Protein AF-A0A380DR29-F1 (afdb_monomer_lite)

Foldseek 3Di:
DDVCVVPPDPVDDDDDDDDDDDDDDDPPDDDDDPPDDPVVVVVVVVVVVVQVVCCVVPNPCVVVVVCCPDPPNCPVVCVQDDVNHHD

Structure (mmCIF, N/CA/C/O backbone):
data_AF-A0A380DR29-F1
#
_entry.id   AF-A0A380DR29-F1
#
loop_
_atom_site.group_PDB
_atom_site.id
_atom_site.type_symbol
_atom_site.label_atom_id
_atom_site.label_alt_id
_atom_site.label_comp_id
_atom_site.label_asym_id
_atom_site.label_entity_id
_atom_site.label_seq_id
_atom_site.pdbx_PDB_ins_code
_atom_site.Cartn_x
_atom_site.Cartn_y
_atom_site.Cartn_z
_atom_site.occupancy
_atom_site.B_iso_or_equiv
_atom_site.auth_seq_id
_atom_site.auth_comp_id
_atom_site.auth_asym_id
_atom_site.auth_atom_id
_atom_site.pdbx_PDB_model_num
ATOM 1 N N . MET A 1 1 ? -29.555 -18.744 5.298 1.00 48.53 1 MET A N 1
ATOM 2 C CA . MET A 1 1 ? -29.187 -18.578 6.723 1.00 48.53 1 MET A CA 1
ATOM 3 C C . MET A 1 1 ? -28.134 -17.474 6.794 1.00 48.53 1 MET A C 1
ATOM 5 O O . MET A 1 1 ? -27.040 -17.688 6.290 1.00 48.53 1 MET A O 1
ATOM 9 N N . HIS A 1 2 ? -28.481 -16.276 7.277 1.00 72.81 2 HIS A N 1
ATOM 10 C CA . HIS A 1 2 ? -27.605 -15.098 7.213 1.00 72.81 2 HIS A CA 1
ATOM 11 C C . HIS A 1 2 ? -26.458 -15.199 8.235 1.00 72.81 2 HIS A C 1
ATOM 13 O O . HIS A 1 2 ? -26.692 -15.397 9.423 1.00 72.81 2 HIS A O 1
ATOM 19 N N . PHE A 1 3 ? -25.207 -15.064 7.779 1.00 78.62 3 PHE A N 1
ATOM 20 C CA . PHE A 1 3 ? -24.014 -15.096 8.643 1.00 78.62 3 PHE A CA 1
ATOM 21 C C . PHE A 1 3 ? -24.025 -14.009 9.725 1.00 78.62 3 PHE A C 1
ATOM 23 O O . PHE A 1 3 ? -23.519 -14.240 10.822 1.00 78.62 3 PHE A O 1
ATOM 30 N N . ALA A 1 4 ? -24.650 -12.865 9.439 1.00 74.88 4 ALA A N 1
ATOM 31 C CA . ALA A 1 4 ? -24.814 -11.772 10.391 1.00 74.88 4 ALA A CA 1
ATOM 32 C C . ALA A 1 4 ? -25.538 -12.228 11.671 1.00 74.88 4 ALA A C 1
ATOM 34 O O . ALA A 1 4 ? -25.075 -11.936 12.767 1.00 74.88 4 ALA A O 1
ATOM 35 N N . ASP A 1 5 ? -26.592 -13.041 11.550 1.00 78.56 5 ASP A N 1
ATOM 36 C CA . ASP A 1 5 ? -27.363 -13.516 12.708 1.00 78.56 5 ASP A CA 1
ATOM 37 C C . ASP A 1 5 ? -26.584 -14.499 13.593 1.00 78.56 5 ASP A C 1
ATOM 39 O O . ASP A 1 5 ? -26.906 -14.661 14.771 1.00 78.56 5 ASP A O 1
ATOM 43 N N . LYS A 1 6 ? -25.569 -15.172 13.029 1.00 83.38 6 LYS A N 1
ATOM 44 C CA . LYS A 1 6 ? -24.710 -16.123 13.751 1.00 83.38 6 LYS A CA 1
ATOM 45 C C . LYS A 1 6 ? -23.499 -15.467 14.405 1.00 83.38 6 LYS A C 1
ATOM 47 O O . LYS A 1 6 ? -23.063 -15.939 15.449 1.00 83.38 6 LYS A O 1
ATOM 52 N N . LEU A 1 7 ? -22.913 -14.460 13.758 1.00 84.50 7 LEU A N 1
ATOM 53 C CA . LEU A 1 7 ? -21.592 -13.934 14.120 1.00 84.50 7 LEU A CA 1
ATOM 54 C C . LEU A 1 7 ? -21.647 -12.557 14.791 1.00 84.50 7 LEU A C 1
ATOM 56 O O . LEU A 1 7 ? -20.704 -12.190 15.490 1.00 84.50 7 LEU A O 1
ATOM 60 N N . CYS A 1 8 ? -22.720 -11.787 14.602 1.00 83.69 8 CYS A N 1
ATOM 61 C CA . CYS A 1 8 ? -22.826 -10.441 15.159 1.00 83.69 8 CYS A CA 1
ATOM 62 C C . CYS A 1 8 ? -23.511 -10.439 16.536 1.00 83.69 8 CYS A C 1
ATOM 64 O O . CYS A 1 8 ? -24.506 -11.125 16.772 1.00 83.69 8 CYS A O 1
ATOM 66 N N . ASN A 1 9 ? -22.995 -9.616 17.453 1.00 86.81 9 ASN A N 1
ATOM 67 C CA . ASN A 1 9 ? -23.595 -9.378 18.762 1.00 86.81 9 ASN A CA 1
ATOM 68 C C . ASN A 1 9 ? -24.837 -8.486 18.617 1.00 86.81 9 ASN A C 1
ATOM 70 O O . ASN A 1 9 ? -24.731 -7.322 18.250 1.00 86.81 9 ASN A O 1
ATOM 74 N N . LYS A 1 10 ? -26.009 -8.992 19.004 1.00 82.12 10 LYS A N 1
ATOM 75 C CA . LYS A 1 10 ? -27.305 -8.306 18.851 1.00 82.12 10 LYS A CA 1
ATOM 76 C C . LYS A 1 10 ? -27.453 -6.998 19.641 1.00 82.12 10 LYS A C 1
ATOM 78 O O . LYS A 1 10 ? -28.385 -6.248 19.382 1.00 82.12 10 LYS A O 1
ATOM 83 N N . GLN A 1 11 ? -26.576 -6.737 20.607 1.00 86.88 11 GLN A N 1
ATOM 84 C CA . GLN A 1 11 ? -26.613 -5.535 21.450 1.00 86.88 11 GLN A CA 1
ATOM 85 C C . GLN A 1 11 ? -25.696 -4.415 20.934 1.00 86.88 11 GLN A C 1
ATOM 87 O O . GLN A 1 11 ? -25.718 -3.309 21.467 1.00 86.88 11 GLN A O 1
ATOM 92 N N . ALA A 1 12 ? -24.884 -4.687 19.909 1.00 85.19 12 ALA A N 1
ATOM 93 C CA . ALA A 1 12 ? -23.999 -3.701 19.305 1.00 85.19 12 ALA A CA 1
ATOM 94 C C . ALA A 1 12 ? -24.676 -2.999 18.117 1.00 85.19 12 ALA A C 1
ATOM 96 O O . ALA A 1 12 ? -25.438 -3.603 17.362 1.00 85.19 12 ALA A O 1
ATOM 97 N N . LEU A 1 13 ? -24.378 -1.711 17.935 1.00 85.69 13 LEU A N 1
ATOM 98 C CA . LEU A 1 13 ? -24.888 -0.929 16.813 1.00 85.69 13 LEU A CA 1
ATOM 99 C C . LEU A 1 13 ? -23.983 -1.125 15.589 1.00 85.69 13 LEU A C 1
ATOM 101 O O . LEU A 1 13 ? -22.816 -0.730 15.608 1.00 85.69 13 LEU A O 1
ATOM 105 N N . TYR A 1 14 ? -24.522 -1.699 14.515 1.00 82.88 14 TYR A N 1
ATOM 106 C CA . TYR A 1 14 ? -23.797 -1.894 13.259 1.00 82.88 14 TYR A CA 1
ATOM 107 C C . TYR A 1 14 ? -24.258 -0.899 12.196 1.00 82.88 14 TYR A C 1
ATOM 109 O O . TYR A 1 14 ? -25.443 -0.587 12.088 1.00 82.88 14 TYR A O 1
ATOM 117 N N . ARG A 1 15 ? -23.317 -0.417 11.379 1.00 83.38 15 ARG A N 1
ATOM 118 C CA . ARG A 1 15 ? -23.616 0.328 10.151 1.00 83.38 15 ARG A CA 1
ATOM 119 C C . ARG A 1 15 ? -23.357 -0.564 8.950 1.00 83.38 15 ARG A C 1
ATOM 121 O O . ARG A 1 15 ? -22.307 -1.197 8.868 1.00 83.38 15 ARG A O 1
ATOM 128 N N . THR A 1 16 ? -24.289 -0.567 8.007 1.00 82.56 16 THR A N 1
ATOM 129 C CA . THR A 1 16 ? -24.094 -1.233 6.721 1.00 82.56 16 THR A CA 1
ATOM 130 C C . THR A 1 16 ? -23.251 -0.339 5.823 1.00 82.56 16 THR A C 1
ATOM 132 O O . THR A 1 16 ? -23.616 0.805 5.560 1.00 82.56 16 THR A O 1
ATOM 135 N N . LEU A 1 17 ? -22.124 -0.864 5.349 1.00 85.12 17 LEU A N 1
ATOM 136 C CA . LEU A 1 17 ? -21.298 -0.241 4.320 1.00 85.12 17 LEU A CA 1
ATOM 137 C C . LEU A 1 17 ? -21.370 -1.117 3.070 1.00 85.12 17 LEU A C 1
ATOM 139 O O . LEU A 1 17 ? -21.172 -2.326 3.158 1.00 85.12 17 LEU A O 1
ATOM 143 N N . SER A 1 18 ? -21.655 -0.509 1.920 1.00 84.06 18 SER A N 1
ATOM 144 C CA . SER A 1 18 ? -21.539 -1.179 0.625 1.00 84.06 18 SER A CA 1
ATOM 145 C C . SER A 1 18 ? -20.195 -0.809 0.013 1.00 84.06 18 SER A C 1
ATOM 147 O O . SER A 1 18 ? -19.905 0.372 -0.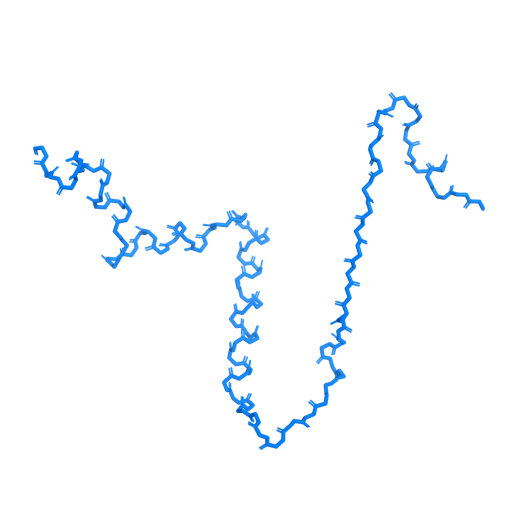170 1.00 84.06 18 SER A O 1
ATOM 149 N N . ILE A 1 19 ? -19.365 -1.810 -0.265 1.00 86.38 19 ILE A N 1
ATOM 150 C CA . ILE A 1 19 ? -18.075 -1.636 -0.930 1.00 86.38 19 ILE A CA 1
ATOM 151 C C . ILE A 1 19 ? -18.129 -2.481 -2.197 1.00 86.38 19 ILE A C 1
ATOM 153 O O . ILE A 1 19 ? -18.276 -3.699 -2.124 1.00 86.38 19 ILE A O 1
ATOM 157 N N . SER A 1 20 ? -18.018 -1.828 -3.351 1.00 87.31 20 SER A N 1
ATOM 158 C CA . SER A 1 20 ? -17.855 -2.495 -4.640 1.00 87.31 20 SER A CA 1
ATOM 159 C C . SER A 1 20 ? -16.416 -2.315 -5.085 1.00 87.31 20 SER A C 1
ATOM 161 O O . SER A 1 20 ? -15.934 -1.189 -5.189 1.00 87.31 20 SER A O 1
ATOM 163 N N . LEU A 1 21 ? -15.738 -3.424 -5.340 1.00 84.56 21 LEU A N 1
ATOM 164 C CA . LEU A 1 21 ? -14.381 -3.445 -5.863 1.00 84.56 21 LEU A CA 1
ATOM 165 C C . LEU A 1 21 ? -14.437 -4.170 -7.211 1.00 84.56 21 LEU A C 1
ATOM 167 O O . LEU A 1 21 ? -14.958 -5.281 -7.294 1.00 84.56 21 LEU A O 1
ATOM 171 N N . SER A 1 22 ? -13.962 -3.519 -8.269 1.00 83.50 22 SER A N 1
ATOM 172 C CA . SER A 1 22 ? -13.957 -4.047 -9.637 1.00 83.50 22 SER A CA 1
ATOM 173 C C . SER A 1 22 ? -12.532 -4.247 -10.138 1.00 83.50 22 SER A C 1
ATOM 175 O O . SER A 1 22 ? -11.607 -3.630 -9.619 1.00 83.50 22 SER A O 1
ATOM 177 N N . GLN A 1 23 ? -12.379 -5.053 -11.195 1.00 75.62 23 GLN A N 1
ATOM 178 C CA . GLN A 1 23 ? -11.112 -5.231 -11.919 1.00 75.62 23 GLN A CA 1
ATOM 179 C C . GLN A 1 23 ? -9.989 -5.862 -11.082 1.00 75.62 23 GLN A C 1
ATOM 181 O O . GLN A 1 23 ? -8.816 -5.550 -11.271 1.00 75.62 23 GLN A O 1
ATOM 186 N N . PHE A 1 24 ? -10.331 -6.777 -10.173 1.00 77.69 24 PHE A N 1
ATOM 187 C CA . PHE A 1 24 ? -9.318 -7.669 -9.622 1.00 77.69 24 PHE A CA 1
ATOM 188 C C . PHE A 1 24 ? -8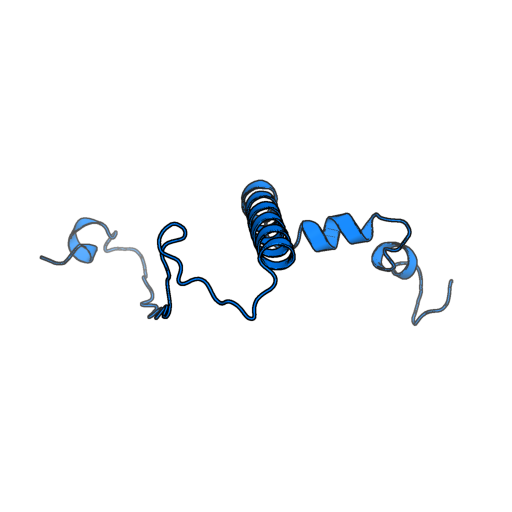.795 -8.583 -10.718 1.00 77.69 24 PHE A C 1
ATOM 190 O O . PHE A 1 24 ? -9.573 -9.189 -11.455 1.00 77.69 24 PHE A O 1
ATOM 197 N N . ILE A 1 25 ? -7.479 -8.681 -10.796 1.00 71.19 25 ILE A N 1
ATOM 198 C CA . ILE A 1 25 ? -6.779 -9.590 -11.689 1.00 71.19 25 ILE A CA 1
ATOM 199 C C . ILE A 1 25 ? -5.883 -10.433 -10.789 1.00 71.19 25 ILE A C 1
ATOM 201 O O . ILE A 1 25 ? -5.224 -9.891 -9.897 1.00 71.19 25 ILE A O 1
ATOM 205 N N . ASN A 1 26 ? -5.909 -11.753 -10.977 1.00 75.38 26 ASN A N 1
ATOM 206 C CA . ASN A 1 26 ? -4.980 -12.640 -10.288 1.00 75.38 26 ASN A CA 1
ATOM 207 C C . ASN A 1 26 ? -3.556 -12.270 -10.694 1.00 75.38 26 ASN A C 1
ATOM 209 O O . ASN A 1 26 ? -3.280 -12.072 -11.874 1.00 75.38 26 ASN A O 1
ATOM 213 N N . GLU A 1 27 ? -2.648 -12.206 -9.726 1.00 70.31 27 GLU A N 1
ATOM 214 C CA . GLU A 1 27 ? -1.269 -11.809 -10.008 1.00 70.31 27 GLU A CA 1
ATOM 215 C C . GLU A 1 27 ? -0.570 -12.783 -10.979 1.00 70.31 27 GLU A C 1
ATOM 217 O O . GLU A 1 27 ? 0.237 -12.364 -11.808 1.00 70.31 27 GLU A O 1
ATOM 222 N N . ASP A 1 28 ? -0.955 -14.063 -10.933 1.00 71.00 28 ASP A N 1
ATOM 223 C CA . ASP A 1 28 ? -0.402 -15.133 -11.769 1.00 71.00 28 ASP A CA 1
ATOM 224 C C . ASP A 1 28 ? -1.029 -15.212 -13.177 1.00 71.00 28 ASP A C 1
ATOM 226 O O . ASP A 1 28 ? -0.437 -15.789 -14.090 1.00 71.00 28 ASP A O 1
ATOM 230 N N . GLU A 1 29 ? -2.213 -14.626 -13.390 1.00 69.00 29 GLU A N 1
ATOM 231 C CA . GLU A 1 29 ? -2.945 -14.686 -14.662 1.00 69.00 29 GLU A CA 1
ATOM 232 C C . GLU A 1 29 ? -2.935 -13.314 -15.328 1.00 69.00 29 GLU A C 1
ATOM 234 O O . GLU A 1 29 ? -3.884 -12.532 -15.236 1.00 69.00 29 GLU A O 1
ATOM 239 N N . ARG A 1 30 ? -1.832 -13.013 -16.018 1.00 73.88 30 ARG A N 1
ATOM 240 C CA . ARG A 1 30 ? -1.672 -11.734 -16.704 1.00 73.88 30 ARG A CA 1
ATOM 241 C C . ARG A 1 30 ? -1.586 -11.886 -18.215 1.00 73.88 30 ARG A C 1
ATOM 243 O O . ARG A 1 30 ? -0.797 -12.666 -18.742 1.00 73.88 30 ARG A O 1
ATOM 250 N N . GLN A 1 31 ? -2.343 -11.046 -18.914 1.00 75.75 31 GLN A N 1
ATOM 251 C CA . GLN A 1 31 ? -2.176 -10.833 -20.345 1.00 75.75 31 GLN A CA 1
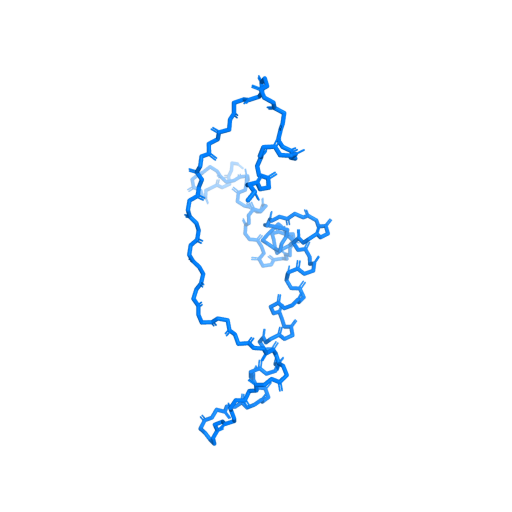ATOM 252 C C . GLN A 1 31 ? -0.913 -10.001 -20.606 1.00 75.75 31 GLN A C 1
ATOM 254 O O . GLN A 1 31 ? -0.780 -8.885 -20.106 1.00 75.75 31 GLN A O 1
ATOM 259 N N . LEU A 1 32 ? 0.012 -10.542 -21.398 1.00 79.19 32 LEU A N 1
ATOM 260 C CA . LEU A 1 32 ? 1.207 -9.819 -21.827 1.00 79.19 32 LEU A CA 1
ATOM 261 C C . LEU A 1 32 ? 0.872 -8.867 -22.977 1.00 79.19 32 LEU A C 1
ATOM 263 O O . LEU A 1 32 ? 0.123 -9.216 -23.892 1.00 79.19 32 LEU A O 1
ATOM 267 N N . SER A 1 33 ? 1.472 -7.681 -22.942 1.00 79.62 33 SER A N 1
ATOM 268 C CA . SER A 1 33 ? 1.415 -6.702 -24.022 1.00 79.62 33 SER A CA 1
ATOM 269 C C . SER A 1 33 ? 2.803 -6.533 -24.626 1.00 79.62 33 SER A C 1
ATOM 271 O O . SER A 1 33 ? 3.784 -6.376 -23.905 1.00 79.62 33 SER A O 1
ATOM 273 N N . LEU A 1 34 ? 2.891 -6.530 -25.958 1.00 83.25 34 LEU A N 1
ATOM 274 C CA . LEU A 1 34 ? 4.143 -6.248 -26.675 1.00 83.25 34 LEU A CA 1
ATOM 275 C C . LEU A 1 34 ? 4.542 -4.765 -26.615 1.00 83.25 34 LEU A C 1
ATOM 277 O O . LEU A 1 34 ? 5.646 -4.411 -27.014 1.00 83.25 34 LEU A O 1
ATOM 281 N N . PHE A 1 35 ? 3.637 -3.903 -26.152 1.00 87.12 35 PHE A N 1
ATOM 282 C CA . PHE A 1 35 ? 3.823 -2.453 -26.108 1.00 87.12 35 PHE A CA 1
ATOM 283 C C . PHE A 1 35 ? 4.180 -1.939 -24.711 1.00 87.12 35 PHE A C 1
ATOM 285 O O . PHE A 1 35 ? 4.344 -0.736 -24.526 1.00 87.12 35 PHE A O 1
ATOM 292 N N . GLU A 1 36 ? 4.275 -2.830 -23.726 1.00 83.81 36 GLU A N 1
ATOM 293 C CA . GLU A 1 36 ? 4.587 -2.480 -22.345 1.00 83.81 36 GLU A CA 1
ATOM 294 C C . GLU A 1 36 ? 6.030 -2.847 -22.000 1.00 83.81 36 GLU A C 1
ATOM 296 O O . GLU A 1 36 ? 6.539 -3.899 -22.391 1.00 83.81 36 GLU A O 1
ATOM 301 N N . ASP A 1 37 ? 6.688 -1.984 -21.226 1.00 88.81 37 ASP A N 1
ATOM 302 C CA . ASP A 1 37 ? 7.993 -2.295 -20.654 1.00 88.81 37 ASP A CA 1
ATOM 303 C C . ASP A 1 37 ? 7.816 -3.199 -19.425 1.00 88.81 37 ASP A C 1
ATOM 305 O O . ASP A 1 37 ? 7.510 -2.759 -18.312 1.00 88.81 37 ASP A O 1
ATOM 309 N N . GLU A 1 38 ? 8.030 -4.493 -19.641 1.00 85.81 38 GLU A N 1
ATOM 310 C CA . GLU A 1 38 ? 7.944 -5.521 -18.608 1.00 85.81 38 GLU A CA 1
ATOM 311 C C . GLU A 1 38 ? 8.942 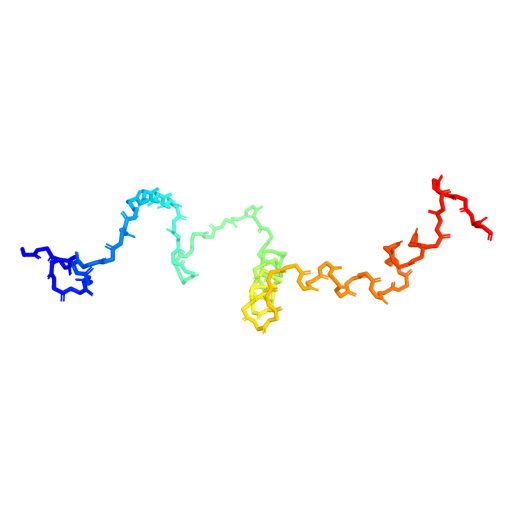-5.321 -17.455 1.00 85.81 38 GLU A C 1
ATOM 313 O O . GLU A 1 38 ? 8.663 -5.737 -16.327 1.00 85.81 38 GLU A O 1
ATOM 318 N N . TYR A 1 39 ? 10.094 -4.683 -17.688 1.00 88.88 39 TYR A N 1
ATOM 319 C CA . TYR A 1 39 ? 11.063 -4.406 -16.625 1.00 88.88 39 TYR A CA 1
ATOM 320 C C . TYR A 1 39 ? 10.601 -3.260 -15.737 1.00 88.88 39 TYR A C 1
ATOM 322 O O . TYR A 1 39 ? 10.666 -3.378 -14.509 1.00 88.88 39 TYR A O 1
ATOM 330 N N . GLN A 1 40 ? 10.132 -2.169 -16.342 1.00 90.62 40 GLN A N 1
ATOM 331 C CA . GLN A 1 40 ? 9.609 -1.029 -15.597 1.00 90.62 40 GLN A CA 1
ATOM 332 C C . GLN A 1 40 ? 8.387 -1.443 -14.774 1.00 90.62 40 GLN A C 1
ATOM 334 O O . GLN A 1 40 ? 8.338 -1.198 -13.570 1.00 90.62 40 GLN A O 1
ATOM 339 N N . ARG A 1 41 ? 7.469 -2.197 -15.380 1.00 86.38 41 ARG A N 1
ATOM 340 C CA . ARG A 1 41 ? 6.294 -2.726 -14.688 1.00 86.38 41 ARG A CA 1
ATOM 341 C C . ARG A 1 41 ? 6.653 -3.574 -13.468 1.00 86.38 41 ARG A C 1
ATOM 343 O O . ARG A 1 41 ? 6.129 -3.337 -12.383 1.00 86.38 41 ARG A O 1
ATOM 350 N N . LYS A 1 42 ? 7.571 -4.538 -13.616 1.00 89.06 42 LYS A N 1
ATOM 351 C CA . LYS A 1 42 ? 8.020 -5.382 -12.491 1.00 89.06 42 LYS A CA 1
ATOM 352 C C . LYS A 1 42 ? 8.626 -4.557 -11.357 1.00 89.06 42 LYS A C 1
ATOM 354 O O . LYS A 1 42 ? 8.467 -4.906 -10.187 1.00 89.06 42 LYS A O 1
ATOM 359 N N . ARG A 1 43 ? 9.337 -3.471 -11.685 1.00 92.31 43 ARG A N 1
ATOM 360 C CA . ARG A 1 43 ? 9.872 -2.544 -10.678 1.00 92.31 43 ARG A CA 1
ATOM 361 C C . ARG A 1 43 ? 8.750 -1.834 -9.929 1.00 92.31 43 ARG A C 1
ATOM 363 O O . ARG A 1 43 ? 8.805 -1.790 -8.702 1.00 92.31 43 ARG A O 1
ATOM 370 N N . ASP A 1 44 ? 7.743 -1.342 -10.641 1.00 91.38 44 ASP A N 1
ATOM 371 C CA . ASP A 1 44 ? 6.605 -0.639 -10.044 1.00 91.38 44 ASP A CA 1
ATOM 372 C C . ASP A 1 44 ? 5.770 -1.566 -9.144 1.00 91.38 44 ASP A C 1
ATOM 374 O O . ASP A 1 44 ? 5.417 -1.191 -8.025 1.00 91.38 44 ASP A O 1
ATOM 378 N N . GLU A 1 45 ? 5.541 -2.812 -9.566 1.00 89.38 45 GLU A N 1
ATOM 379 C CA . GLU A 1 45 ? 4.861 -3.838 -8.760 1.00 89.38 45 GLU A CA 1
ATOM 380 C C . GLU A 1 45 ? 5.635 -4.169 -7.476 1.00 89.38 45 GLU A C 1
ATOM 382 O O . GLU A 1 45 ? 5.069 -4.184 -6.380 1.00 89.38 45 GLU A O 1
ATOM 387 N N . CYS A 1 46 ? 6.948 -4.387 -7.584 1.00 93.00 46 CYS A N 1
ATOM 388 C CA . CYS A 1 46 ? 7.809 -4.635 -6.428 1.00 93.00 46 CYS A CA 1
ATOM 389 C C . CYS A 1 46 ? 7.803 -3.448 -5.449 1.00 93.00 46 CYS A C 1
ATOM 391 O O . CYS A 1 46 ? 7.733 -3.629 -4.227 1.00 93.00 46 CYS A O 1
ATOM 393 N N . LEU A 1 47 ? 7.823 -2.224 -5.982 1.00 94.12 47 LEU A N 1
ATOM 394 C CA . LEU A 1 47 ? 7.760 -1.007 -5.185 1.00 94.12 47 LEU A CA 1
ATOM 395 C C . LEU A 1 47 ? 6.421 -0.891 -4.445 1.00 94.12 47 LEU A C 1
ATOM 397 O O . LEU A 1 47 ? 6.423 -0.655 -3.235 1.00 94.12 47 LEU A O 1
ATOM 401 N N . ALA A 1 48 ? 5.297 -1.111 -5.131 1.00 91.44 48 ALA A N 1
ATOM 402 C CA . ALA A 1 48 ? 3.967 -1.083 -4.525 1.00 91.44 48 ALA A CA 1
ATOM 403 C C . ALA A 1 48 ? 3.847 -2.104 -3.381 1.00 91.44 48 ALA A C 1
ATOM 405 O O . ALA A 1 48 ? 3.487 -1.738 -2.261 1.00 91.44 48 ALA A O 1
ATOM 406 N N . LYS A 1 49 ? 4.280 -3.351 -3.612 1.00 93.00 49 LYS A N 1
ATOM 407 C CA . LYS A 1 49 ? 4.306 -4.401 -2.580 1.00 93.00 49 LYS A CA 1
ATOM 408 C C . LYS A 1 49 ? 5.142 -4.015 -1.366 1.00 93.00 49 LYS A C 1
ATOM 410 O O . LYS A 1 49 ? 4.741 -4.254 -0.228 1.00 93.00 49 LYS A O 1
ATOM 415 N N . THR A 1 50 ? 6.300 -3.404 -1.597 1.00 95.50 50 THR A N 1
ATOM 416 C CA . THR A 1 50 ? 7.180 -2.946 -0.516 1.00 95.50 50 THR A CA 1
ATOM 417 C C . THR A 1 50 ? 6.506 -1.847 0.309 1.00 95.50 50 THR A C 1
ATOM 419 O O . THR A 1 50 ? 6.541 -1.879 1.540 1.00 95.50 50 THR A O 1
ATOM 422 N N . ILE A 1 51 ? 5.844 -0.890 -0.349 1.00 94.19 51 ILE A N 1
ATOM 423 C CA . ILE A 1 51 ? 5.084 0.176 0.317 1.00 94.19 51 ILE A CA 1
ATOM 424 C C . ILE A 1 51 ? 3.947 -0.413 1.161 1.00 94.19 51 ILE A C 1
ATOM 426 O O . ILE A 1 51 ? 3.772 -0.009 2.313 1.00 94.19 51 ILE A O 1
ATOM 430 N N . ASP A 1 52 ? 3.217 -1.396 0.639 1.00 93.69 52 ASP A N 1
ATOM 431 C CA . ASP A 1 52 ? 2.133 -2.057 1.369 1.00 93.69 52 ASP A CA 1
ATOM 432 C C . ASP A 1 52 ? 2.640 -2.803 2.605 1.00 93.69 52 ASP A C 1
ATOM 434 O O . ASP A 1 52 ? 2.068 -2.666 3.689 1.00 93.69 52 ASP A O 1
ATOM 438 N N . GLN A 1 53 ? 3.765 -3.514 2.495 1.00 95.94 53 GLN A N 1
ATOM 439 C CA . GLN A 1 53 ? 4.411 -4.158 3.643 1.00 95.94 53 GLN A CA 1
ATOM 440 C C . GLN A 1 53 ? 4.800 -3.145 4.729 1.00 95.94 53 GLN A C 1
ATOM 442 O O . GLN A 1 53 ? 4.592 -3.392 5.921 1.00 95.94 53 GLN A O 1
ATOM 447 N N . LEU A 1 54 ? 5.323 -1.980 4.336 1.00 95.75 54 LEU A N 1
ATOM 448 C CA . LEU A 1 54 ? 5.636 -0.901 5.274 1.00 95.75 54 LEU A CA 1
ATOM 449 C C . LEU A 1 54 ? 4.372 -0.346 5.939 1.00 95.75 54 LEU A C 1
ATOM 451 O O . LEU A 1 54 ? 4.373 -0.128 7.152 1.00 95.75 54 LEU A O 1
ATOM 455 N N . HIS A 1 55 ? 3.289 -0.155 5.182 1.00 94.75 55 HIS A N 1
ATOM 456 C CA . HIS A 1 55 ? 2.010 0.303 5.724 1.00 94.75 55 HIS A CA 1
ATOM 457 C C . HIS A 1 55 ? 1.386 -0.694 6.701 1.00 94.75 55 HIS A C 1
ATOM 459 O O . HIS A 1 55 ? 0.855 -0.272 7.727 1.00 94.75 55 HIS A O 1
ATOM 465 N N . LEU A 1 56 ? 1.471 -1.996 6.421 1.00 94.69 56 LEU A N 1
ATOM 466 C CA . LEU A 1 56 ? 0.989 -3.039 7.327 1.00 94.69 56 LEU A CA 1
ATOM 467 C C . LEU A 1 56 ? 1.791 -3.069 8.631 1.00 94.69 56 LEU A C 1
ATOM 469 O O . LEU A 1 56 ? 1.213 -3.213 9.705 1.00 94.69 56 LEU A O 1
ATOM 473 N N . LYS A 1 57 ? 3.116 -2.897 8.551 1.00 96.25 57 LYS A N 1
ATOM 474 C CA . LYS A 1 57 ? 4.006 -2.978 9.716 1.00 96.25 57 LYS A CA 1
ATOM 475 C C . LYS A 1 57 ? 3.999 -1.720 10.588 1.00 96.25 57 LYS A C 1
ATOM 477 O O . LYS A 1 57 ? 4.068 -1.828 11.808 1.00 96.25 57 LYS A O 1
ATOM 482 N N . TYR A 1 58 ? 3.960 -0.536 9.980 1.00 93.75 58 TYR A N 1
ATOM 483 C CA . TYR A 1 58 ? 4.177 0.741 10.675 1.00 93.75 58 TYR A CA 1
ATOM 484 C C . TYR A 1 58 ? 2.997 1.713 10.587 1.00 93.75 58 TYR A C 1
ATOM 486 O O . TYR A 1 58 ? 3.047 2.799 11.166 1.00 93.75 58 TYR A O 1
ATOM 494 N N . GLY A 1 59 ? 1.938 1.338 9.875 1.00 91.88 59 GLY A N 1
ATOM 495 C CA . GLY A 1 59 ? 0.771 2.175 9.645 1.00 91.88 59 GLY A CA 1
ATOM 496 C C . GLY A 1 59 ? 0.878 3.049 8.395 1.00 91.88 59 GLY A C 1
ATOM 497 O O . GLY A 1 59 ? 1.935 3.245 7.786 1.00 91.88 59 GLY A O 1
ATOM 498 N N . LYS A 1 60 ? -0.274 3.597 7.999 1.00 90.81 60 LYS A N 1
ATOM 499 C CA . LYS A 1 60 ? -0.402 4.466 6.824 1.00 90.81 60 LYS A CA 1
ATOM 5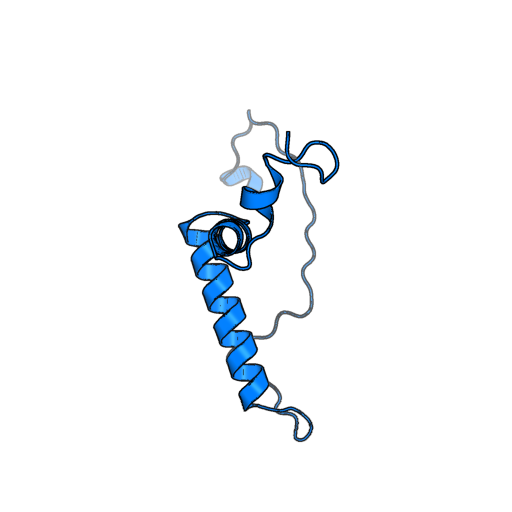00 C C . LYS A 1 60 ? 0.418 5.750 7.000 1.00 90.81 60 LYS A C 1
ATOM 502 O O . LYS A 1 60 ? 0.430 6.345 8.073 1.00 90.81 60 LYS A O 1
ATOM 507 N N . GLY A 1 61 ? 1.084 6.195 5.932 1.00 89.81 61 GLY A N 1
ATOM 508 C CA . GLY A 1 61 ? 1.860 7.443 5.930 1.00 89.81 61 GLY A CA 1
ATOM 509 C C . GLY A 1 61 ? 3.293 7.319 6.463 1.00 89.81 61 GLY A C 1
ATOM 510 O O . GLY A 1 61 ? 4.011 8.322 6.494 1.00 89.81 61 GLY A O 1
ATOM 511 N N . ILE A 1 62 ? 3.745 6.110 6.825 1.00 92.88 62 ILE A N 1
ATOM 512 C CA . ILE A 1 62 ? 5.124 5.876 7.273 1.00 92.88 62 ILE A CA 1
ATOM 513 C C . ILE A 1 62 ? 6.156 6.275 6.217 1.00 92.88 62 ILE A C 1
ATOM 515 O O . ILE A 1 62 ? 7.167 6.869 6.570 1.00 92.88 62 ILE A O 1
ATOM 519 N N . VAL A 1 63 ? 5.887 6.029 4.931 1.00 90.75 63 VAL A N 1
ATOM 520 C CA . VAL A 1 63 ? 6.811 6.376 3.839 1.00 90.75 63 VAL A CA 1
ATOM 521 C C . VAL A 1 63 ? 7.019 7.891 3.778 1.00 90.75 63 VAL A C 1
ATOM 523 O O . VAL A 1 63 ? 8.151 8.361 3.797 1.00 90.75 63 VAL A O 1
ATOM 526 N N . SER A 1 64 ? 5.936 8.674 3.824 1.00 87.50 64 SER A N 1
ATOM 527 C CA . SER A 1 64 ? 6.012 10.143 3.878 1.00 87.50 64 SER A CA 1
ATOM 528 C C . SER A 1 64 ? 6.749 10.632 5.131 1.00 87.50 64 SER A C 1
ATOM 530 O O . SER A 1 64 ? 7.575 11.546 5.063 1.00 87.50 64 SER A O 1
ATOM 532 N N . LYS A 1 65 ? 6.500 9.992 6.282 1.00 87.75 65 LYS A N 1
ATOM 533 C CA . LYS A 1 65 ? 7.221 10.287 7.523 1.00 87.75 65 LYS A CA 1
ATOM 534 C C . LYS A 1 65 ? 8.717 9.976 7.389 1.00 87.75 65 LYS A C 1
ATOM 536 O O . LYS A 1 65 ? 9.525 10.802 7.789 1.00 87.75 65 LYS A O 1
ATOM 541 N N . ALA A 1 66 ? 9.096 8.845 6.804 1.00 89.19 66 ALA A N 1
ATOM 542 C CA . ALA A 1 66 ? 10.489 8.462 6.591 1.00 89.19 66 ALA A CA 1
ATOM 543 C C . ALA A 1 66 ? 11.209 9.444 5.655 1.00 89.19 66 ALA A C 1
ATOM 545 O O . ALA A 1 66 ? 12.263 9.964 6.010 1.00 89.19 66 ALA A O 1
ATOM 546 N N . VAL A 1 67 ? 10.592 9.792 4.519 1.00 88.12 67 VAL A N 1
ATOM 547 C CA . VAL A 1 67 ? 11.126 10.789 3.571 1.00 88.12 67 VAL A CA 1
ATOM 548 C C . VAL A 1 67 ? 11.352 12.136 4.253 1.00 88.12 67 VAL A C 1
ATOM 550 O O . VAL A 1 67 ? 12.340 12.812 3.982 1.00 88.12 67 VAL A O 1
ATOM 553 N N . SER A 1 68 ? 10.492 12.513 5.201 1.00 84.69 68 SER A N 1
ATOM 554 C CA . SER A 1 68 ? 10.653 13.765 5.939 1.00 84.69 68 SER A CA 1
ATOM 555 C C . SER A 1 68 ? 11.916 13.855 6.804 1.00 84.69 68 SER A C 1
ATOM 557 O O . SER A 1 68 ? 12.269 14.964 7.197 1.00 84.69 68 SER A O 1
ATOM 559 N N . PHE A 1 69 ? 12.573 12.730 7.102 1.00 85.19 69 PHE A N 1
ATOM 560 C CA . PHE A 1 69 ? 13.850 12.678 7.824 1.00 85.19 69 PHE A CA 1
ATOM 561 C C . PHE A 1 69 ? 15.075 12.659 6.901 1.00 85.19 69 PHE A C 1
ATOM 563 O O . PHE A 1 69 ? 16.197 12.739 7.390 1.00 85.19 69 PHE A O 1
ATOM 570 N N . THR A 1 70 ? 14.884 12.536 5.586 1.00 86.31 70 THR A N 1
ATOM 571 C CA . THR A 1 70 ? 15.985 12.638 4.617 1.00 86.31 70 THR A CA 1
ATOM 572 C C . THR A 1 70 ? 16.392 14.097 4.417 1.00 86.31 70 THR A C 1
ATOM 574 O O . THR A 1 70 ? 15.591 14.997 4.666 1.00 86.31 70 THR A O 1
ATOM 577 N N . GLU A 1 71 ? 17.607 14.348 3.925 1.00 79.06 71 GLU A N 1
ATOM 578 C CA . GLU A 1 71 ? 18.105 15.710 3.655 1.00 79.06 71 GLU A CA 1
ATOM 579 C C . GLU A 1 71 ? 17.228 16.478 2.651 1.00 79.06 71 GLU A C 1
ATOM 581 O O . GLU A 1 71 ? 17.033 17.684 2.784 1.00 79.06 71 GLU A O 1
ATOM 586 N N . ALA A 1 72 ? 16.619 15.774 1.691 1.00 77.50 72 ALA A N 1
ATOM 587 C CA . ALA A 1 72 ? 15.651 16.344 0.751 1.00 77.50 72 ALA A CA 1
ATOM 588 C C . ALA A 1 72 ? 14.275 16.645 1.392 1.00 77.50 72 ALA A C 1
ATOM 590 O O . ALA A 1 72 ? 13.418 17.294 0.788 1.00 77.50 72 ALA A O 1
ATOM 591 N N . GLY A 1 73 ? 14.027 16.162 2.611 1.00 74.56 73 GLY A N 1
ATOM 592 C CA . GLY A 1 73 ? 12.774 16.318 3.334 1.00 74.56 73 GLY A CA 1
ATOM 593 C C . GLY A 1 73 ? 12.596 17.727 3.900 1.00 74.56 73 GLY A C 1
ATOM 594 O O . GLY A 1 73 ? 13.129 18.078 4.947 1.00 74.56 73 GLY A O 1
ATOM 595 N N . THR A 1 74 ? 11.730 18.536 3.288 1.00 70.44 74 THR A N 1
ATOM 596 C CA . THR A 1 74 ? 11.507 19.926 3.732 1.00 70.44 74 THR A CA 1
ATOM 597 C C . THR A 1 74 ? 10.663 20.055 5.004 1.00 70.44 74 THR A C 1
ATOM 599 O O . THR A 1 74 ? 10.533 21.147 5.552 1.00 70.44 74 THR A O 1
ATOM 602 N N . LYS A 1 75 ? 10.018 18.977 5.466 1.00 65.94 75 LYS A N 1
ATOM 603 C CA . LYS A 1 75 ? 9.018 19.038 6.546 1.00 65.94 75 LYS A CA 1
ATOM 604 C C . LYS A 1 75 ? 9.636 19.439 7.888 1.00 65.94 75 LYS A C 1
ATOM 606 O O . LYS A 1 75 ? 9.070 20.294 8.553 1.00 65.94 75 LYS A O 1
ATOM 611 N N . HIS A 1 76 ? 10.785 18.873 8.266 1.00 63.16 76 HIS A N 1
ATOM 612 C CA . HIS A 1 76 ? 11.452 19.232 9.524 1.00 63.16 76 HIS A CA 1
ATOM 613 C C . HIS A 1 76 ? 12.135 20.601 9.444 1.00 63.16 76 HIS A C 1
ATOM 615 O O . HIS A 1 76 ? 11.997 21.398 10.367 1.00 63.16 76 HIS A O 1
ATOM 621 N N . GLY A 1 77 ? 12.767 20.928 8.311 1.00 62.62 77 GLY A N 1
ATOM 622 C CA . GLY A 1 77 ? 13.371 22.249 8.093 1.00 62.62 77 GLY A CA 1
ATOM 623 C C . GLY A 1 77 ? 12.360 23.405 8.112 1.00 62.62 77 GLY A C 1
ATOM 624 O O . GLY A 1 77 ? 12.703 24.513 8.510 1.00 62.62 77 GLY A O 1
ATOM 625 N N . ARG A 1 78 ? 11.096 23.152 7.740 1.00 64.00 78 ARG A N 1
ATOM 626 C CA . ARG A 1 78 ? 10.025 24.165 7.730 1.00 64.00 78 ARG A CA 1
ATOM 627 C C . ARG A 1 78 ? 9.304 24.353 9.063 1.00 64.00 78 ARG A C 1
ATOM 629 O O . ARG A 1 78 ? 8.621 25.360 9.209 1.00 64.00 78 ARG A O 1
ATOM 636 N N . LEU A 1 79 ? 9.436 23.435 10.024 1.00 63.28 79 LEU A N 1
ATOM 637 C CA . LEU A 1 79 ? 8.759 23.547 11.327 1.00 63.28 79 LEU A CA 1
ATOM 638 C C . LEU A 1 79 ? 9.260 24.737 12.166 1.00 63.28 79 LEU A C 1
ATOM 640 O O . LEU A 1 79 ? 8.537 25.200 13.039 1.00 63.28 79 LEU A O 1
ATOM 644 N N . GLY A 1 80 ? 10.461 25.253 11.880 1.00 61.44 80 GLY A N 1
ATOM 645 C CA . GLY A 1 80 ? 11.015 26.465 12.499 1.00 61.44 80 GLY A CA 1
ATOM 646 C C . GLY A 1 80 ? 10.807 27.752 11.692 1.00 61.44 80 GLY A C 1
ATOM 647 O O . GLY A 1 80 ? 11.372 28.781 12.054 1.00 61.44 80 GLY A O 1
ATOM 648 N N . LEU A 1 81 ? 10.053 27.704 10.586 1.00 68.38 81 LEU A N 1
ATOM 649 C CA . LEU A 1 81 ? 9.810 28.862 9.727 1.00 68.38 81 LEU A CA 1
ATOM 650 C C . LEU A 1 81 ? 8.390 29.399 9.949 1.00 68.38 81 LEU A C 1
ATOM 652 O O . LEU A 1 81 ? 7.411 28.737 9.604 1.00 68.38 81 LEU A O 1
ATOM 656 N N . MET A 1 82 ? 8.265 30.628 10.448 1.00 62.66 82 MET A N 1
ATOM 657 C CA . MET A 1 82 ? 7.000 31.369 10.412 1.00 62.66 82 MET A CA 1
ATOM 658 C C . MET A 1 82 ? 6.828 31.931 8.998 1.00 62.66 82 MET A C 1
ATOM 660 O O . MET A 1 82 ? 7.625 32.750 8.546 1.00 62.66 82 MET A O 1
ATOM 664 N N . ALA A 1 83 ? 5.823 31.449 8.260 1.00 65.69 83 ALA A N 1
ATOM 665 C CA . ALA A 1 83 ? 5.530 31.882 6.886 1.00 65.69 83 ALA A CA 1
ATOM 666 C C . ALA A 1 83 ? 6.731 31.813 5.907 1.00 65.69 83 ALA A C 1
ATOM 668 O O . ALA A 1 83 ? 6.840 32.619 4.988 1.00 65.69 83 ALA A O 1
ATOM 669 N N . GLY A 1 84 ? 7.640 30.846 6.093 1.00 64.12 84 GLY A N 1
ATOM 670 C CA . GLY A 1 84 ? 8.825 30.680 5.239 1.00 64.12 84 GLY A CA 1
ATOM 671 C C . GLY A 1 84 ? 10.054 31.493 5.663 1.00 64.12 84 GLY A C 1
ATOM 672 O O . GLY A 1 84 ? 11.102 31.334 5.044 1.00 64.12 84 GLY A O 1
ATOM 673 N N . HIS A 1 85 ? 9.965 32.284 6.737 1.00 58.53 85 HIS A N 1
ATOM 674 C CA . HIS A 1 85 ? 11.094 33.014 7.313 1.00 58.53 85 HIS A CA 1
ATOM 675 C C . HIS A 1 85 ? 11.566 32.380 8.621 1.00 58.53 85 HIS A C 1
ATOM 677 O O . HIS A 1 85 ? 10.761 31.939 9.445 1.00 58.53 85 HIS A O 1
ATOM 683 N N . LYS A 1 86 ? 12.890 32.322 8.793 1.00 61.59 86 LYS A N 1
ATOM 684 C CA . LYS A 1 86 ? 13.534 31.865 10.027 1.00 61.59 86 LYS A CA 1
ATOM 685 C C . LYS A 1 86 ? 13.344 32.954 11.081 1.00 61.59 86 LYS A C 1
ATOM 687 O O . LYS A 1 86 ? 13.638 34.110 10.787 1.00 61.59 86 LYS A O 1
ATOM 692 N N . MET A 1 87 ? 12.800 32.587 12.242 1.00 56.25 87 MET A N 1
ATOM 693 C CA . MET A 1 87 ? 12.809 33.473 13.412 1.00 56.25 87 MET A CA 1
ATOM 694 C C . MET A 1 87 ? 14.23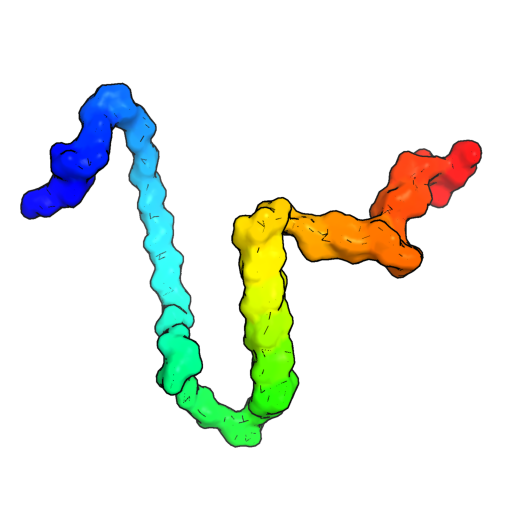7 33.723 13.891 1.00 56.25 87 MET A C 1
ATOM 696 O O . MET A 1 87 ? 15.076 32.801 13.740 1.00 56.25 87 MET A O 1
#

Organism: Staphylococcus aureus (NCBI:txid1280)

Secondary structure (DSSP, 8-state):
--HHHHHS-TTS--------------TT-----TTS-HHHHHHHHHHHHHHHHHHHHH-TTHHHHHHTTSTT-HHHHHTTEETTEE-

pLDDT: mean 81.35, std 10.93, range [48.53, 96.25]

Radius of gyration: 22.43 Å; chains: 1; bounding box: 47×52×48 Å

Sequence (87 aa):
MHFADKLCNKQALYRTLSISLSQFINEDERQLSLFEDEYQRKRDECLAKTIDQLHLKYGKGIVSKAVSFTEAGTKHGRLGLMAGHKM